Protein AF-A0A829H8A8-F1 (afdb_monomer_lite)

Foldseek 3Di:
DPVVLVVVLVVLVVVLVVLLCQCVVVVDPVSNVSNVVSVVVCLQCVQVSDDPPPFWAKDWPDQPDADPFWDWTKIKTFGDDWHAWKWKAALVSPDIDIDHTPRGIDIDTDTDGADKDQFHNIWIWGGHNVRPDIDIDTGGHPDIGGD

pLDDT: mean 73.33, std 9.14, range [52.28, 91.38]

Secondary structure (DSSP, 8-state):
--HHHHHHHHHHHHHHHHHHHHHHHH-SHHHHHHHHHHHHHHHHHHHHHS--TTTEEEEES-SS---SS-EEEEEEEEE-S----EEEEETTS--EEEE-TT--EEEEEEEEPSSEEEEEEEEEEEE-TTSS-EEEEEEEEEEEEE-

Organism: NCBI:txid1256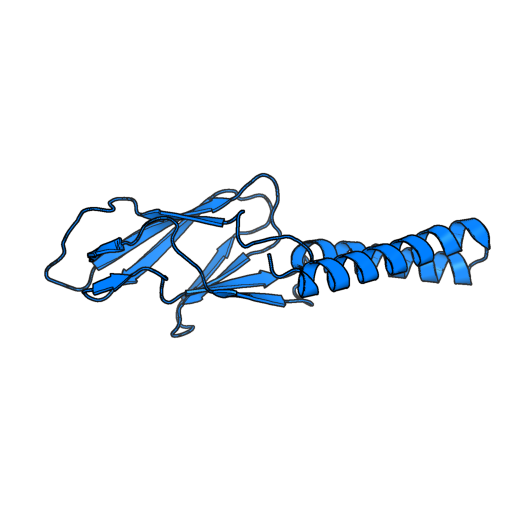208

Sequence (147 aa):
MNWRNFFINAGILLVLSLLIVFGVAFNSSTSWFASDFAILILLLAIPLLWPLKNTLRFTADNPDMIADRPVTRLFTLTHGRWLPNLFLLDSAKTHTWHLPIGQRTAKISLTLQRGIYEQLPMTVTVTDLFGWFRKTLPLRLATPITV

Structure (mmCIF, N/CA/C/O backbone):
data_AF-A0A829H8A8-F1
#
_entry.id   AF-A0A829H8A8-F1
#
loop_
_atom_site.group_PDB
_atom_site.id
_atom_site.type_symbol
_atom_site.label_atom_id
_atom_site.label_alt_id
_atom_site.label_comp_id
_atom_site.label_asym_id
_atom_site.label_entity_id
_atom_site.label_seq_id
_atom_site.pdbx_PDB_ins_code
_atom_site.Cartn_x
_atom_site.Cartn_y
_atom_site.Cartn_z
_atom_site.occupancy
_atom_site.B_iso_or_equiv
_atom_site.auth_seq_id
_atom_site.auth_comp_id
_atom_site.auth_asym_id
_atom_site.auth_atom_id
_atom_site.pdbx_PDB_model_num
ATOM 1 N N . MET A 1 1 ? -11.694 8.847 -8.021 1.00 52.28 1 MET A N 1
ATOM 2 C CA . MET A 1 1 ? -10.230 9.074 -8.034 1.00 52.28 1 MET A CA 1
ATOM 3 C C . MET A 1 1 ? -10.022 10.513 -8.497 1.00 52.28 1 MET A C 1
ATOM 5 O O . MET A 1 1 ? -10.700 10.879 -9.444 1.00 52.28 1 MET A O 1
ATOM 9 N N . ASN A 1 2 ? -9.208 11.350 -7.840 1.00 60.16 2 ASN A N 1
ATOM 10 C CA . ASN A 1 2 ? -8.993 12.726 -8.324 1.00 60.16 2 ASN A CA 1
ATOM 11 C C . ASN A 1 2 ? -8.312 12.670 -9.698 1.00 60.16 2 ASN A C 1
ATOM 13 O O . ASN A 1 2 ? -7.220 12.116 -9.796 1.00 60.16 2 ASN A O 1
ATOM 17 N N . TRP A 1 3 ? -8.944 13.238 -10.728 1.00 58.66 3 TRP A N 1
ATOM 18 C CA . TRP A 1 3 ? -8.456 13.253 -12.116 1.00 58.66 3 TRP A CA 1
ATOM 19 C C . TRP A 1 3 ? -6.997 13.710 -12.234 1.00 58.66 3 TRP A C 1
ATOM 21 O O . TRP A 1 3 ? -6.220 13.117 -12.972 1.00 58.66 3 TRP A O 1
ATOM 31 N N . ARG A 1 4 ? -6.576 14.671 -11.405 1.00 66.88 4 ARG A N 1
ATOM 32 C CA . ARG A 1 4 ? -5.179 15.119 -11.306 1.00 66.88 4 ARG A CA 1
ATOM 33 C C . ARG A 1 4 ? -4.193 13.980 -11.021 1.00 66.88 4 ARG A C 1
ATOM 35 O O . ARG A 1 4 ? -3.163 13.880 -11.674 1.00 66.88 4 ARG A O 1
ATOM 42 N N . ASN A 1 5 ? -4.519 13.099 -10.078 1.00 66.62 5 ASN A N 1
ATOM 43 C CA . ASN A 1 5 ? -3.648 11.977 -9.726 1.00 66.62 5 ASN A CA 1
ATOM 44 C C . ASN A 1 5 ? -3.653 10.906 -10.824 1.00 66.62 5 ASN A C 1
ATOM 46 O O . ASN A 1 5 ? -2.659 10.216 -11.001 1.00 66.62 5 ASN A O 1
ATOM 50 N N . PHE A 1 6 ? -4.753 10.779 -11.572 1.00 67.69 6 PHE A N 1
ATOM 51 C CA . PHE A 1 6 ? -4.819 9.885 -12.726 1.00 67.69 6 PHE A CA 1
ATOM 52 C C . PHE A 1 6 ? -3.882 10.351 -13.848 1.00 67.69 6 PHE A C 1
ATOM 54 O O . PHE A 1 6 ? -3.078 9.554 -14.319 1.00 67.69 6 PHE A O 1
ATOM 61 N N . PHE A 1 7 ? -3.911 11.638 -14.211 1.00 75.00 7 PHE A N 1
ATOM 62 C CA . PHE A 1 7 ? -3.024 12.186 -15.245 1.00 75.00 7 PHE A CA 1
ATOM 63 C C . PHE A 1 7 ? -1.544 12.115 -14.861 1.00 75.00 7 PHE A C 1
ATOM 65 O O . PHE A 1 7 ? -0.725 11.733 -15.691 1.00 75.00 7 PHE A O 1
ATOM 72 N N . ILE A 1 8 ? -1.199 12.416 -13.605 1.00 76.81 8 ILE A N 1
ATOM 73 C CA . ILE A 1 8 ? 0.186 12.302 -13.119 1.00 76.81 8 ILE A CA 1
ATOM 74 C C . ILE A 1 8 ? 0.666 10.848 -13.208 1.00 76.81 8 ILE A C 1
ATOM 76 O O . ILE A 1 8 ? 1.729 10.580 -13.759 1.00 76.81 8 ILE A O 1
ATOM 80 N N . ASN A 1 9 ? -0.142 9.900 -12.728 1.00 77.94 9 ASN A N 1
ATOM 81 C CA . ASN A 1 9 ? 0.197 8.480 -12.781 1.00 77.94 9 ASN A CA 1
ATOM 82 C C . ASN A 1 9 ? 0.329 7.977 -14.227 1.00 77.94 9 ASN A C 1
ATOM 84 O O . ASN A 1 9 ? 1.258 7.234 -14.531 1.00 77.94 9 ASN A O 1
ATOM 88 N N . ALA A 1 10 ? -0.568 8.402 -15.122 1.00 79.06 10 ALA A N 1
ATOM 89 C CA . ALA A 1 10 ? -0.517 8.055 -16.540 1.00 79.06 10 ALA A CA 1
ATOM 90 C C . ALA A 1 10 ? 0.733 8.628 -17.228 1.00 79.06 10 ALA A C 1
ATOM 92 O O . ALA A 1 10 ? 1.384 7.920 -17.992 1.00 79.06 10 ALA A O 1
ATOM 93 N N . GLY A 1 11 ? 1.107 9.872 -16.914 1.00 84.06 11 GLY A N 1
ATOM 94 C CA . GLY A 1 11 ? 2.332 10.493 -17.417 1.00 84.06 11 GLY A CA 1
ATOM 95 C C . GLY A 1 11 ? 3.591 9.750 -16.966 1.00 84.06 11 GLY A C 1
ATOM 96 O O . GLY A 1 11 ? 4.453 9.456 -17.789 1.00 84.06 11 GLY A O 1
ATOM 97 N N . ILE A 1 12 ? 3.666 9.371 -15.685 1.00 83.44 12 ILE A N 1
ATOM 98 C CA . ILE A 1 12 ? 4.780 8.573 -15.144 1.00 83.44 12 ILE A CA 1
ATOM 99 C C . ILE A 1 12 ? 4.883 7.224 -15.867 1.00 83.44 12 ILE A C 1
ATOM 101 O O . ILE A 1 12 ? 5.972 6.835 -16.286 1.00 83.44 12 ILE A O 1
ATOM 105 N N . LEU A 1 13 ? 3.757 6.529 -16.055 1.00 85.56 13 LEU A N 1
ATOM 106 C CA . LEU A 1 13 ? 3.728 5.253 -16.775 1.00 85.56 13 LEU A CA 1
ATOM 107 C C . LEU A 1 13 ? 4.190 5.396 -18.227 1.00 85.56 13 LEU A C 1
ATOM 109 O O . LEU A 1 13 ? 4.929 4.541 -18.713 1.00 85.56 13 LEU A O 1
ATOM 113 N N . LEU A 1 14 ? 3.792 6.473 -18.907 1.00 88.50 14 LEU A N 1
ATOM 114 C CA . LEU A 1 14 ? 4.186 6.735 -20.289 1.00 88.50 14 LEU A CA 1
ATOM 115 C C . LEU A 1 14 ? 5.695 6.981 -20.394 1.00 88.50 14 LEU A C 1
ATOM 117 O O . LEU A 1 14 ? 6.355 6.343 -21.210 1.00 88.50 14 LEU A O 1
ATOM 121 N N . VAL A 1 15 ? 6.254 7.840 -19.536 1.00 87.62 15 VAL A N 1
ATOM 122 C CA . VAL A 1 15 ? 7.698 8.131 -19.523 1.00 87.62 15 VAL A CA 1
ATOM 123 C C . VAL A 1 15 ? 8.515 6.875 -19.220 1.00 87.62 15 VAL A C 1
ATOM 125 O O . VAL A 1 15 ? 9.480 6.594 -19.928 1.00 87.62 15 VAL A O 1
ATOM 128 N N . LEU A 1 16 ? 8.112 6.085 -18.220 1.00 87.25 16 LEU A N 1
ATOM 129 C CA . LEU A 1 16 ? 8.788 4.823 -17.904 1.00 87.25 16 LEU A CA 1
ATOM 130 C C . LEU A 1 16 ? 8.704 3.835 -19.068 1.00 87.25 16 LEU A C 1
ATOM 132 O O . LEU A 1 16 ? 9.707 3.223 -19.414 1.00 87.25 16 LEU A O 1
ATOM 136 N N . SER A 1 17 ? 7.547 3.722 -19.723 1.00 86.69 17 SER A N 1
ATOM 137 C CA . SER A 1 17 ? 7.390 2.840 -20.886 1.00 86.69 17 SER A CA 1
ATOM 138 C C . SER A 1 17 ? 8.305 3.252 -22.043 1.00 86.69 17 SER A C 1
ATOM 140 O O . SER A 1 17 ? 8.932 2.394 -22.659 1.00 86.69 17 SER A O 1
ATOM 142 N N . LEU A 1 18 ? 8.442 4.556 -22.308 1.00 89.38 18 LEU A N 1
ATOM 143 C CA . LEU A 1 18 ? 9.377 5.063 -23.317 1.00 89.38 18 LEU A CA 1
ATOM 144 C C . LEU A 1 18 ? 10.832 4.737 -22.964 1.00 89.38 18 LEU A C 1
ATOM 146 O O . LEU A 1 18 ? 11.584 4.312 -23.838 1.00 89.38 18 LEU A O 1
ATOM 150 N N . LEU A 1 19 ? 11.218 4.887 -21.693 1.00 88.75 19 LEU A N 1
ATOM 151 C CA . LEU A 1 19 ? 12.563 4.541 -21.224 1.00 88.75 19 LEU A CA 1
ATOM 152 C C . LEU A 1 19 ? 12.859 3.043 -21.337 1.00 88.75 19 LEU A C 1
ATOM 154 O O . LEU A 1 19 ? 13.991 2.685 -21.630 1.00 88.75 19 LEU A O 1
ATOM 158 N N . ILE A 1 20 ? 11.862 2.173 -21.164 1.00 88.62 20 ILE A N 1
ATOM 159 C CA . ILE A 1 20 ? 12.024 0.723 -21.354 1.00 88.62 20 ILE A CA 1
ATOM 160 C C . ILE A 1 20 ? 12.268 0.391 -22.833 1.00 88.62 20 ILE A C 1
ATOM 162 O O . ILE A 1 20 ? 13.134 -0.416 -23.163 1.00 88.62 20 ILE A O 1
ATOM 166 N N . VAL A 1 21 ? 11.523 1.024 -23.743 1.00 90.44 21 VAL A N 1
ATOM 167 C CA . VAL A 1 21 ? 11.678 0.798 -25.192 1.00 90.44 21 VAL A CA 1
ATOM 168 C C . VAL A 1 21 ? 12.965 1.440 -25.730 1.00 90.44 21 VAL A C 1
ATOM 170 O O . VAL A 1 21 ? 13.509 0.982 -26.735 1.00 90.44 21 VAL A O 1
ATOM 173 N N . PHE A 1 22 ? 13.503 2.452 -25.043 1.00 88.00 22 PHE A N 1
ATOM 174 C CA . PHE A 1 22 ? 14.759 3.115 -25.398 1.00 88.00 22 PHE A CA 1
ATOM 175 C C . PHE A 1 22 ? 15.941 2.136 -25.493 1.00 88.00 22 PHE A C 1
ATOM 177 O O . PHE A 1 22 ? 16.754 2.240 -26.412 1.00 88.00 22 PHE A O 1
ATOM 184 N N . GLY A 1 23 ? 16.021 1.143 -24.603 1.00 84.44 23 GLY A N 1
ATOM 185 C CA . GLY A 1 23 ? 17.054 0.101 -24.643 1.00 84.44 23 GLY A CA 1
ATOM 186 C C . GLY A 1 23 ? 17.020 -0.704 -25.925 1.00 84.44 23 GLY A C 1
ATOM 187 O O . GLY A 1 23 ? 18.052 -0.852 -26.577 1.00 84.44 23 GLY A O 1
ATOM 188 N N . VAL A 1 24 ? 15.820 -1.126 -26.324 1.00 86.94 24 VAL A N 1
ATOM 189 C CA . VAL A 1 24 ? 15.583 -1.874 -27.564 1.00 86.94 24 VAL A CA 1
ATOM 190 C C . VAL A 1 24 ? 15.898 -1.017 -28.792 1.00 86.94 24 VAL A C 1
ATOM 192 O O . VAL A 1 24 ? 16.516 -1.502 -29.734 1.00 86.94 24 VAL A O 1
ATOM 195 N N . ALA A 1 25 ? 15.506 0.260 -28.779 1.00 88.06 25 ALA A N 1
ATOM 196 C CA . ALA A 1 25 ? 15.666 1.159 -29.920 1.00 88.06 25 ALA A CA 1
ATOM 197 C C . ALA A 1 25 ? 17.133 1.512 -30.224 1.00 88.06 25 ALA A C 1
ATOM 199 O O . ALA A 1 25 ? 17.510 1.585 -31.391 1.00 88.06 25 ALA A O 1
ATOM 200 N N . PHE A 1 26 ? 17.956 1.732 -29.194 1.00 89.81 26 PHE A N 1
ATOM 201 C CA . PHE A 1 26 ? 19.350 2.169 -29.362 1.00 89.81 26 PHE A CA 1
ATOM 202 C C . PHE A 1 26 ? 20.379 1.042 -29.193 1.00 89.81 26 PHE A C 1
ATOM 204 O O . PHE A 1 26 ? 21.524 1.209 -29.604 1.00 89.81 26 PHE A O 1
ATOM 211 N N . ASN A 1 27 ? 19.981 -0.091 -28.603 1.00 88.38 27 ASN A N 1
ATOM 212 C CA . ASN A 1 27 ? 20.758 -1.326 -28.467 1.00 88.38 27 ASN A CA 1
ATOM 213 C C . ASN A 1 27 ? 22.237 -1.128 -28.066 1.00 88.38 27 ASN A C 1
ATOM 215 O O . ASN A 1 27 ? 23.152 -1.729 -28.626 1.00 88.38 27 ASN A O 1
ATOM 219 N N . SER A 1 28 ? 22.471 -0.260 -27.086 1.00 91.38 28 SER A N 1
ATOM 220 C CA . SER A 1 28 ? 23.780 0.027 -26.501 1.00 91.38 28 SER A CA 1
ATOM 221 C C . SER A 1 28 ? 23.779 -0.341 -25.019 1.00 91.38 28 SER A C 1
ATOM 223 O O . SER A 1 28 ? 22.725 -0.353 -24.381 1.00 91.38 28 SER A O 1
ATOM 225 N N . SER A 1 29 ? 24.951 -0.583 -24.429 1.00 88.75 29 SER A N 1
ATOM 226 C CA . SER A 1 29 ? 25.048 -0.897 -22.994 1.00 88.75 29 SER A CA 1
ATOM 227 C C . SER A 1 29 ? 24.415 0.191 -22.116 1.00 88.75 29 SER A C 1
ATOM 229 O O . SER A 1 29 ? 23.740 -0.112 -21.136 1.00 88.75 29 SER A O 1
ATOM 231 N N . THR A 1 30 ? 24.563 1.462 -22.499 1.00 89.56 30 THR A N 1
ATOM 232 C CA . THR A 1 30 ? 23.986 2.603 -21.775 1.00 89.56 30 THR A CA 1
ATOM 233 C C . THR A 1 30 ? 22.461 2.665 -21.904 1.00 89.56 30 THR A C 1
ATOM 235 O O . THR A 1 30 ? 21.774 2.974 -20.931 1.00 89.56 30 THR A O 1
ATOM 238 N N . SER A 1 31 ? 21.906 2.353 -23.081 1.00 89.00 31 SER A N 1
ATOM 239 C CA . SER A 1 31 ? 20.451 2.35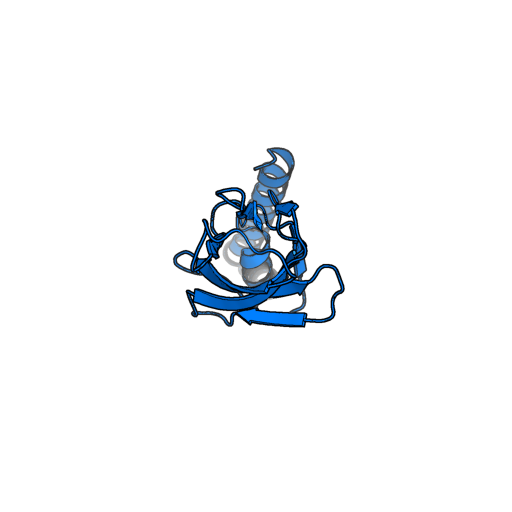3 -23.289 1.00 89.00 31 SER A CA 1
ATOM 240 C C . SER A 1 31 ? 19.768 1.170 -22.599 1.00 89.00 31 SER A C 1
ATOM 242 O O . SER A 1 31 ? 18.676 1.337 -22.053 1.00 89.00 31 SER A O 1
ATOM 244 N N . TRP A 1 32 ? 20.416 0.001 -22.564 1.00 90.38 32 TRP A N 1
ATOM 245 C CA . TRP A 1 32 ? 19.958 -1.148 -21.777 1.00 90.38 32 TRP A CA 1
ATOM 246 C C . TRP A 1 32 ? 19.992 -0.856 -20.276 1.00 90.38 32 TRP A C 1
ATOM 248 O O . TRP A 1 32 ? 18.982 -1.053 -19.609 1.00 90.38 32 TRP A O 1
ATOM 258 N N . PHE A 1 33 ? 21.071 -0.249 -19.768 1.00 90.06 33 PHE A N 1
ATOM 259 C CA . PHE A 1 33 ? 21.150 0.175 -18.366 1.00 90.06 33 PHE A CA 1
ATOM 260 C C . PHE A 1 33 ? 20.006 1.123 -17.968 1.00 90.06 33 PHE A C 1
ATOM 262 O O . PHE A 1 33 ? 19.360 0.930 -16.937 1.00 90.06 33 PHE A O 1
ATOM 269 N N . ALA A 1 34 ? 19.710 2.130 -18.798 1.00 87.44 34 ALA A N 1
ATOM 270 C CA . ALA A 1 34 ? 18.592 3.042 -18.554 1.00 87.44 34 ALA A CA 1
ATOM 271 C C . ALA A 1 34 ? 17.230 2.321 -18.552 1.00 87.44 34 ALA A C 1
ATOM 273 O O . ALA A 1 34 ? 16.350 2.664 -17.761 1.00 87.44 34 ALA A O 1
ATOM 274 N N . SER A 1 35 ? 17.071 1.305 -19.404 1.00 89.12 35 SER A N 1
ATOM 275 C CA . SER A 1 35 ? 15.845 0.503 -19.493 1.00 89.12 35 SER A CA 1
ATOM 276 C C . SER A 1 35 ? 15.664 -0.383 -18.271 1.00 89.12 35 SER A C 1
ATOM 278 O O . SER A 1 35 ? 14.591 -0.375 -17.674 1.00 89.12 35 SER A O 1
ATOM 280 N N . ASP A 1 36 ? 16.717 -1.074 -17.839 1.00 88.75 36 ASP A N 1
ATOM 281 C CA . ASP A 1 36 ? 16.700 -1.904 -16.632 1.00 88.75 36 ASP A CA 1
ATOM 282 C C . ASP A 1 36 ? 16.362 -1.065 -15.396 1.00 88.75 36 ASP A C 1
ATOM 284 O O . ASP A 1 36 ? 15.534 -1.453 -14.566 1.00 88.75 36 ASP A O 1
ATOM 288 N N . PHE A 1 37 ? 16.930 0.140 -15.307 1.00 87.62 37 PHE A N 1
ATOM 289 C CA . PHE A 1 37 ? 16.618 1.075 -14.231 1.00 87.62 37 PHE A CA 1
ATOM 290 C C . PHE A 1 37 ? 15.156 1.544 -14.280 1.00 87.62 37 PHE A C 1
ATOM 292 O O . PHE A 1 37 ? 14.490 1.617 -13.246 1.00 87.62 37 PHE A O 1
ATOM 299 N N . ALA A 1 38 ? 14.617 1.805 -15.473 1.00 88.25 38 ALA A N 1
ATOM 300 C CA . ALA A 1 38 ? 13.209 2.153 -15.647 1.00 88.25 38 ALA A CA 1
ATOM 301 C C . ALA A 1 38 ? 12.266 0.996 -15.273 1.00 88.25 38 ALA A C 1
ATOM 303 O O . ALA A 1 38 ? 11.244 1.238 -14.628 1.00 88.25 38 ALA A O 1
ATOM 304 N N . ILE A 1 39 ? 12.618 -0.255 -15.600 1.00 86.75 39 ILE A N 1
ATOM 305 C CA . ILE A 1 39 ? 11.877 -1.452 -15.164 1.00 86.75 39 ILE A CA 1
ATOM 306 C C . ILE A 1 39 ? 11.879 -1.540 -13.637 1.00 86.75 39 ILE A C 1
ATOM 308 O O . ILE A 1 39 ? 10.826 -1.745 -13.030 1.00 86.75 39 ILE A O 1
ATOM 312 N N . LEU A 1 40 ? 13.036 -1.340 -13.003 1.00 85.19 40 LEU A N 1
ATOM 313 C CA . LEU A 1 40 ? 13.160 -1.379 -11.548 1.00 85.19 40 LEU A CA 1
ATOM 314 C C . LEU A 1 40 ? 12.289 -0.305 -10.876 1.00 85.19 40 LEU A C 1
ATOM 316 O O . LEU A 1 40 ? 11.531 -0.612 -9.955 1.00 85.19 40 LEU A O 1
ATOM 320 N N . ILE A 1 41 ? 12.316 0.932 -11.382 1.00 83.94 41 ILE A N 1
ATOM 321 C CA . ILE A 1 41 ? 11.442 2.013 -10.897 1.00 83.94 41 ILE A CA 1
ATOM 322 C C . ILE A 1 41 ? 9.967 1.665 -11.110 1.00 83.94 41 ILE A C 1
ATOM 324 O O . ILE A 1 41 ? 9.148 1.905 -10.222 1.00 83.94 41 ILE A O 1
ATOM 328 N N . LEU A 1 42 ? 9.606 1.094 -12.262 1.00 84.12 42 LEU A N 1
ATOM 329 C CA . LEU A 1 42 ? 8.227 0.706 -12.545 1.00 84.12 42 LEU A CA 1
ATOM 330 C C . LEU A 1 42 ? 7.734 -0.330 -11.529 1.00 84.12 42 LEU A C 1
ATOM 332 O O . LEU A 1 42 ? 6.664 -0.148 -10.949 1.00 84.12 42 LEU A O 1
ATOM 336 N N . LEU A 1 43 ? 8.534 -1.362 -11.250 1.00 78.12 43 LEU A N 1
ATOM 337 C CA . LEU A 1 43 ? 8.216 -2.386 -10.251 1.00 78.12 43 LEU A CA 1
ATOM 338 C C . LEU A 1 43 ? 8.009 -1.788 -8.850 1.00 78.12 43 LEU A C 1
ATOM 340 O O . LEU A 1 43 ? 7.069 -2.173 -8.151 1.00 78.12 43 LEU A O 1
ATOM 344 N N . LEU A 1 44 ? 8.827 -0.804 -8.471 1.00 76.25 44 LEU A N 1
ATOM 345 C CA . LEU A 1 44 ? 8.696 -0.067 -7.207 1.00 76.25 44 LEU A CA 1
ATOM 346 C C . LEU A 1 44 ? 7.446 0.825 -7.169 1.00 76.25 44 LEU A C 1
ATOM 348 O O . LEU A 1 44 ? 6.810 0.966 -6.124 1.00 76.25 44 LEU A O 1
ATOM 352 N N . ALA A 1 45 ? 7.074 1.424 -8.302 1.00 76.00 45 ALA A N 1
ATOM 353 C CA . ALA A 1 45 ? 5.991 2.398 -8.391 1.00 76.00 45 ALA A CA 1
ATOM 354 C C . ALA A 1 45 ? 4.592 1.770 -8.519 1.00 76.00 45 ALA A C 1
ATOM 356 O O . ALA A 1 45 ? 3.617 2.403 -8.109 1.00 76.00 45 ALA A O 1
ATOM 357 N N . ILE A 1 46 ? 4.457 0.540 -9.041 1.00 73.62 46 ILE A N 1
ATOM 358 C CA . ILE A 1 46 ? 3.165 -0.172 -9.194 1.00 73.62 46 ILE A CA 1
ATOM 359 C C . ILE A 1 46 ? 2.299 -0.115 -7.910 1.00 73.62 46 ILE A C 1
ATOM 361 O O . ILE A 1 46 ? 1.145 0.324 -7.998 1.00 73.62 46 ILE A O 1
ATOM 365 N N . PRO A 1 47 ? 2.827 -0.464 -6.716 1.00 67.06 47 PRO A N 1
ATOM 366 C CA . PRO A 1 47 ? 2.173 -0.277 -5.413 1.00 67.06 47 PRO A CA 1
ATOM 367 C C . PRO A 1 47 ? 1.532 1.099 -5.189 1.00 67.06 47 PRO A C 1
ATOM 369 O O . PRO A 1 47 ? 0.424 1.212 -4.659 1.00 67.06 47 PRO A O 1
ATOM 372 N N . LEU A 1 48 ? 2.230 2.163 -5.593 1.00 70.38 48 LEU A N 1
ATOM 373 C CA . LEU A 1 48 ? 1.840 3.550 -5.339 1.00 70.38 48 LEU A CA 1
ATOM 374 C C . LEU A 1 48 ? 0.863 4.085 -6.381 1.00 70.38 48 LEU A C 1
ATOM 376 O O . LEU A 1 48 ? -0.020 4.889 -6.052 1.00 70.38 48 LEU A O 1
ATOM 380 N 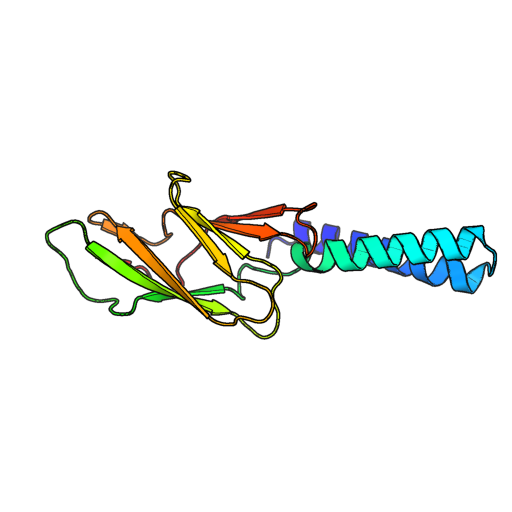N . LEU A 1 49 ? 0.997 3.626 -7.623 1.00 70.31 49 LEU A N 1
ATOM 381 C CA . LEU A 1 49 ? 0.112 3.983 -8.727 1.00 70.31 49 LEU A CA 1
ATOM 382 C C . LEU A 1 49 ? -1.271 3.334 -8.569 1.00 70.31 49 LEU A C 1
ATOM 384 O O . LEU A 1 49 ? -2.263 3.879 -9.066 1.00 70.31 49 LEU A O 1
ATOM 388 N N . TRP A 1 50 ? -1.364 2.232 -7.816 1.00 69.00 50 TRP A N 1
ATOM 389 C CA . TRP A 1 50 ? -2.608 1.492 -7.642 1.00 69.00 50 TRP A CA 1
ATOM 390 C C . TRP A 1 50 ? -3.705 2.313 -6.919 1.00 69.00 50 TRP A C 1
ATOM 392 O O . TRP A 1 50 ? -3.460 2.950 -5.877 1.00 69.00 50 TRP A O 1
ATOM 402 N N . PRO A 1 51 ? -4.953 2.310 -7.436 1.00 63.91 51 PRO A N 1
ATOM 403 C CA . PRO A 1 51 ? -6.110 2.832 -6.722 1.00 63.91 51 PRO A CA 1
ATOM 404 C C . PRO A 1 51 ? -6.412 1.981 -5.488 1.00 63.91 51 PRO A C 1
ATOM 406 O O . PRO A 1 51 ? -6.969 0.891 -5.583 1.00 63.91 51 PRO A O 1
ATOM 409 N N . LEU A 1 52 ? -6.110 2.522 -4.312 1.00 65.62 52 LEU A N 1
ATOM 410 C CA . LEU A 1 52 ? -6.425 1.887 -3.026 1.00 65.62 52 LEU A CA 1
ATOM 411 C C . LEU A 1 52 ? -7.849 2.188 -2.540 1.00 65.62 52 LEU A C 1
ATOM 413 O O . LEU A 1 52 ? -8.405 1.461 -1.726 1.00 65.62 52 LEU A O 1
ATOM 417 N N . LYS A 1 53 ? -8.460 3.260 -3.063 1.00 58.25 53 LYS A N 1
ATOM 418 C CA . LYS A 1 53 ? -9.741 3.793 -2.572 1.00 58.25 53 LYS A CA 1
ATOM 419 C C . LYS A 1 53 ? -10.916 2.811 -2.714 1.00 58.25 53 LYS A C 1
ATOM 421 O O . LYS A 1 53 ? -11.863 2.917 -1.950 1.00 58.25 53 LYS A O 1
ATOM 426 N N . ASN A 1 54 ? -10.848 1.871 -3.659 1.00 58.75 54 ASN A N 1
ATOM 427 C CA . ASN A 1 54 ? -11.941 0.932 -3.950 1.00 58.75 54 ASN A CA 1
ATOM 428 C C . ASN A 1 54 ? -11.566 -0.542 -3.708 1.00 58.75 54 ASN A C 1
ATOM 430 O O . ASN A 1 54 ? -12.374 -1.428 -3.975 1.00 58.75 54 ASN A O 1
ATOM 434 N N . THR A 1 55 ? -10.343 -0.821 -3.259 1.00 62.50 55 THR A N 1
ATOM 435 C CA . THR A 1 55 ? -9.799 -2.187 -3.140 1.00 62.50 55 THR A CA 1
ATOM 436 C C . THR A 1 55 ? -9.726 -2.684 -1.705 1.00 62.50 55 THR A C 1
ATOM 438 O O . THR A 1 55 ? -9.690 -3.893 -1.497 1.00 62.50 55 THR A O 1
ATOM 441 N N . LEU A 1 56 ? -9.737 -1.776 -0.729 1.00 68.19 56 LEU A N 1
ATOM 442 C CA . LEU A 1 56 ? -9.737 -2.110 0.688 1.00 68.19 56 LEU A CA 1
ATOM 443 C C . LEU A 1 56 ? -11.162 -2.022 1.226 1.00 68.19 56 LEU A C 1
ATOM 445 O O . LEU A 1 56 ? -11.798 -0.971 1.140 1.00 68.19 56 LEU A O 1
ATOM 449 N N . ARG A 1 57 ? -11.662 -3.128 1.776 1.00 70.38 57 ARG A N 1
ATOM 450 C CA . ARG A 1 57 ? -12.952 -3.176 2.469 1.00 70.38 57 ARG A CA 1
ATOM 451 C C . ARG A 1 57 ? -12.721 -3.523 3.928 1.00 70.38 57 ARG A C 1
ATOM 453 O O . ARG A 1 57 ? -12.055 -4.509 4.224 1.00 70.38 57 ARG A O 1
ATOM 460 N N . PHE A 1 58 ? -13.290 -2.724 4.819 1.00 71.25 58 PHE A N 1
ATOM 461 C CA . PHE A 1 58 ? -13.335 -3.006 6.248 1.00 71.25 58 PHE A CA 1
ATOM 462 C C . PHE A 1 58 ? -14.724 -3.498 6.608 1.00 71.25 58 PHE A C 1
ATOM 464 O O . PHE A 1 58 ? -15.702 -2.804 6.343 1.00 71.25 58 PHE A O 1
ATOM 471 N N . THR A 1 59 ? -14.789 -4.683 7.205 1.00 69.31 59 THR A N 1
ATOM 472 C CA . THR A 1 59 ? -16.040 -5.257 7.710 1.00 69.31 59 THR A CA 1
ATOM 473 C C . THR A 1 59 ? -15.869 -5.518 9.199 1.00 69.31 59 THR A C 1
ATOM 475 O O . THR A 1 59 ? -14.860 -6.098 9.604 1.00 69.31 59 THR A O 1
ATOM 478 N N . ALA A 1 60 ? -16.812 -5.041 10.008 1.00 70.69 60 ALA A N 1
ATOM 479 C CA . ALA A 1 60 ? -16.876 -5.369 11.427 1.00 70.69 60 ALA A CA 1
ATOM 480 C C . ALA A 1 60 ? -17.557 -6.731 11.604 1.00 70.69 60 ALA A C 1
ATOM 482 O O . ALA A 1 60 ? -18.535 -7.008 10.913 1.00 70.69 60 ALA A O 1
ATOM 483 N N . ASP A 1 61 ? -17.084 -7.544 12.550 1.00 68.69 61 ASP A N 1
ATOM 484 C CA . ASP A 1 61 ? -17.693 -8.856 12.826 1.00 68.69 61 ASP A CA 1
ATOM 485 C C . ASP A 1 61 ? -19.130 -8.733 13.384 1.00 68.69 61 ASP A C 1
ATOM 487 O O . ASP A 1 61 ? -19.936 -9.646 13.230 1.00 68.69 61 ASP A O 1
ATOM 491 N N . ASN A 1 62 ? -19.475 -7.592 13.995 1.00 66.81 62 ASN A N 1
ATOM 492 C CA . ASN A 1 62 ? -20.837 -7.258 14.414 1.00 66.81 62 ASN A CA 1
ATOM 493 C C . ASN A 1 62 ? -21.091 -5.746 14.217 1.00 66.81 62 ASN A C 1
ATOM 495 O O . ASN A 1 62 ? -20.527 -4.952 14.979 1.00 66.81 62 ASN A O 1
ATOM 499 N N . PRO A 1 63 ? -21.856 -5.324 13.194 1.00 62.81 63 PRO A N 1
ATOM 500 C CA . PRO A 1 63 ? -22.076 -3.909 12.883 1.00 62.81 63 PRO A CA 1
ATOM 501 C C . PRO A 1 63 ? -23.090 -3.215 13.808 1.00 62.81 63 PRO A C 1
ATOM 503 O O . PRO A 1 63 ? -22.971 -2.009 14.005 1.00 62.81 63 PRO A O 1
ATOM 506 N N . ASP A 1 64 ? -24.014 -3.961 14.424 1.00 58.34 64 ASP A N 1
ATOM 507 C CA . ASP A 1 64 ? -25.204 -3.401 15.095 1.00 58.34 64 ASP A CA 1
ATOM 508 C C . ASP A 1 64 ? -25.118 -3.398 16.629 1.00 58.34 64 ASP A C 1
ATOM 510 O O . ASP A 1 64 ? -26.058 -3.021 17.328 1.00 58.34 64 ASP A O 1
ATOM 514 N N . MET A 1 65 ? -23.994 -3.843 17.191 1.00 55.91 65 MET A N 1
ATOM 515 C CA . MET A 1 65 ? -23.841 -3.901 18.643 1.00 55.91 65 MET A CA 1
ATOM 516 C C . MET A 1 65 ? -23.663 -2.487 19.213 1.00 55.91 65 MET A C 1
ATOM 518 O O . MET A 1 65 ? -22.602 -1.901 19.040 1.00 55.91 65 MET A O 1
ATOM 522 N N . ILE A 1 66 ? -24.667 -1.948 19.899 1.00 59.97 66 ILE A N 1
ATOM 523 C CA . ILE A 1 66 ? -24.549 -0.702 20.673 1.00 59.97 66 ILE A CA 1
ATOM 524 C C . ILE A 1 66 ? -23.870 -1.051 21.999 1.00 59.97 66 ILE A C 1
ATOM 526 O O . ILE A 1 66 ? -24.323 -1.958 22.700 1.00 59.97 66 ILE A O 1
ATOM 530 N N . ALA A 1 67 ? -22.769 -0.379 22.332 1.00 56.59 67 ALA A N 1
ATOM 531 C CA . ALA A 1 67 ? -22.007 -0.661 23.538 1.00 56.59 67 ALA A CA 1
ATOM 532 C C . ALA A 1 67 ? -21.972 0.544 24.486 1.00 56.59 67 ALA A C 1
ATOM 534 O O . ALA A 1 67 ? -21.516 1.631 24.145 1.00 56.59 67 ALA A O 1
ATOM 535 N N . ASP A 1 68 ? -22.361 0.322 25.743 1.00 57.31 68 ASP A N 1
ATOM 536 C CA . ASP A 1 68 ? -22.345 1.356 26.790 1.00 57.31 68 ASP A CA 1
ATOM 537 C C . ASP A 1 68 ? -20.928 1.728 27.284 1.00 57.31 68 ASP A C 1
ATOM 539 O O . ASP A 1 68 ? -20.767 2.585 28.156 1.00 57.31 68 ASP A O 1
ATOM 543 N N . ARG A 1 69 ? -19.878 1.071 26.772 1.00 61.47 69 ARG A N 1
ATOM 544 C CA . ARG A 1 69 ? -18.467 1.231 27.176 1.00 61.47 69 ARG A CA 1
ATOM 545 C C . ARG A 1 69 ? -17.539 1.112 25.959 1.00 61.47 69 ARG A C 1
ATOM 547 O O . ARG A 1 69 ? -17.976 0.586 24.942 1.00 61.47 69 ARG A O 1
ATOM 554 N N . PRO A 1 70 ? -16.264 1.550 26.039 1.00 64.19 70 PRO A N 1
ATOM 555 C CA . PRO A 1 70 ? -15.288 1.303 24.978 1.00 64.19 70 PRO A CA 1
ATOM 556 C C . PRO A 1 70 ? -15.168 -0.195 24.687 1.00 64.19 70 PRO A C 1
ATOM 558 O O . PRO A 1 70 ? -15.012 -0.991 25.616 1.00 64.19 70 PRO A O 1
ATOM 561 N N . VAL A 1 71 ? -15.225 -0.577 23.410 1.00 68.38 71 VAL A N 1
ATOM 562 C CA . VAL A 1 71 ? -15.170 -1.988 22.996 1.00 68.38 71 VAL A CA 1
ATOM 563 C C . VAL A 1 71 ? -14.040 -2.211 22.011 1.00 68.38 71 VAL A C 1
ATOM 565 O O . VAL A 1 71 ? -13.902 -1.497 21.016 1.00 68.38 71 VAL A O 1
ATOM 568 N N . THR A 1 72 ? -13.263 -3.258 22.275 1.00 69.31 72 THR A N 1
ATOM 569 C CA . THR A 1 72 ? -12.330 -3.827 21.307 1.00 69.31 72 THR A CA 1
ATOM 570 C C . THR A 1 72 ? -13.120 -4.587 20.250 1.00 69.31 72 THR A C 1
ATOM 572 O O . THR A 1 72 ? -13.728 -5.615 20.548 1.00 69.31 72 THR A O 1
ATOM 575 N N . ARG A 1 73 ? -13.116 -4.102 19.008 1.00 69.75 73 ARG A N 1
ATOM 576 C CA . ARG A 1 73 ? -13.746 -4.786 17.874 1.00 69.75 73 ARG A CA 1
ATOM 577 C C . ARG A 1 73 ? -12.720 -5.454 16.987 1.00 69.75 73 ARG A C 1
ATOM 579 O O . ARG A 1 73 ? -11.645 -4.907 16.746 1.00 69.75 73 ARG A O 1
ATOM 586 N N . LEU A 1 74 ? -13.100 -6.620 16.480 1.00 70.75 74 LEU A N 1
ATOM 587 C CA . LEU A 1 74 ? -12.393 -7.294 15.408 1.00 70.75 74 LEU A CA 1
ATOM 588 C C . LEU A 1 74 ? -12.916 -6.786 14.065 1.00 70.75 74 LEU A C 1
ATOM 590 O O . LEU A 1 74 ? -14.116 -6.783 13.785 1.00 70.75 74 LEU A O 1
ATOM 594 N N . PHE A 1 75 ? -11.976 -6.329 13.253 1.00 70.75 75 PHE A N 1
ATOM 595 C CA . PHE A 1 75 ? -12.192 -5.868 11.900 1.00 70.75 75 PHE A CA 1
ATOM 596 C C . PHE A 1 75 ? -11.498 -6.802 10.938 1.00 70.75 75 PHE A C 1
ATOM 598 O O . PHE A 1 75 ? -10.310 -7.087 11.096 1.00 70.75 75 PHE A O 1
ATOM 605 N N . THR A 1 76 ? -12.218 -7.212 9.904 1.00 71.00 76 THR A N 1
ATOM 606 C CA . THR A 1 76 ? -11.622 -7.922 8.782 1.00 71.00 76 THR A CA 1
ATOM 607 C C . THR A 1 76 ? -11.354 -6.926 7.660 1.00 71.00 76 THR A C 1
ATOM 609 O O . THR A 1 76 ? -12.278 -6.457 6.986 1.00 71.00 76 THR A O 1
ATOM 612 N N . LEU A 1 77 ? -10.077 -6.598 7.454 1.00 73.25 77 LEU A N 1
ATOM 613 C CA . LEU A 1 77 ? -9.631 -5.914 6.246 1.00 73.25 77 LEU A CA 1
ATOM 614 C C . LEU A 1 77 ? -9.570 -6.944 5.129 1.00 73.25 77 LEU A C 1
ATOM 616 O O . LEU A 1 77 ? -8.709 -7.814 5.166 1.00 73.25 77 LEU A O 1
ATOM 620 N N . THR A 1 78 ? -10.456 -6.843 4.146 1.00 68.19 78 THR A N 1
ATOM 621 C CA . THR A 1 78 ? -10.449 -7.701 2.957 1.00 68.19 78 THR A CA 1
ATOM 622 C C . THR A 1 78 ? -9.931 -6.926 1.762 1.00 68.19 78 THR A C 1
ATOM 624 O O . THR A 1 78 ? -10.298 -5.763 1.554 1.00 68.19 78 THR A O 1
ATOM 627 N N . HIS A 1 79 ? -9.111 -7.590 0.953 1.00 68.81 79 HIS A N 1
ATOM 628 C CA . HIS A 1 79 ? -8.580 -7.023 -0.273 1.00 68.81 79 HIS A CA 1
ATOM 629 C C . HIS A 1 79 ? -8.789 -7.908 -1.504 1.00 68.81 79 HIS A C 1
ATOM 631 O O . HIS A 1 79 ? -9.176 -9.071 -1.405 1.00 68.81 79 HIS A O 1
ATOM 637 N N . GLY A 1 80 ? -8.605 -7.297 -2.677 1.00 62.62 80 GLY A N 1
ATOM 638 C CA . GLY A 1 80 ? -8.755 -7.939 -3.982 1.00 62.62 80 GLY A CA 1
ATOM 639 C C . GLY A 1 80 ? -7.660 -8.967 -4.316 1.00 62.62 80 GLY A C 1
ATOM 640 O O . GLY A 1 80 ? -7.243 -9.781 -3.500 1.00 62.62 80 GLY A O 1
ATOM 641 N N . ARG A 1 81 ? -7.232 -9.011 -5.584 1.00 63.34 81 ARG A N 1
ATOM 642 C CA . ARG A 1 81 ? -6.331 -10.075 -6.070 1.00 63.34 81 ARG A CA 1
ATOM 643 C C . ARG A 1 81 ? -4.864 -9.894 -5.669 1.00 63.34 81 ARG A C 1
ATOM 645 O O . ARG A 1 81 ? -4.220 -10.902 -5.392 1.00 63.34 81 ARG A O 1
ATOM 652 N N . TRP A 1 82 ? -4.338 -8.669 -5.647 1.00 58.03 82 TRP A N 1
ATOM 653 C CA . TRP A 1 82 ? -2.925 -8.407 -5.358 1.00 58.03 82 TRP A CA 1
ATOM 654 C C . TRP A 1 82 ? -2.746 -7.043 -4.689 1.00 58.03 82 TRP A C 1
ATOM 656 O O . TRP A 1 82 ? -3.269 -6.042 -5.181 1.00 58.03 82 TRP A O 1
ATOM 666 N N . LEU A 1 83 ? -2.015 -7.020 -3.577 1.00 62.12 83 LEU A N 1
ATOM 667 C CA . LEU A 1 83 ? -1.591 -5.814 -2.878 1.00 62.12 83 LEU A CA 1
ATOM 668 C C . LEU A 1 83 ? -0.162 -6.020 -2.349 1.00 62.12 83 LEU A C 1
ATOM 670 O O . LEU A 1 83 ? 0.188 -7.142 -1.970 1.00 62.12 83 LEU A O 1
ATOM 674 N N . PRO A 1 84 ? 0.653 -4.956 -2.347 1.00 65.25 84 PRO A N 1
ATOM 675 C CA . PRO A 1 84 ? 1.967 -4.931 -1.713 1.00 65.25 84 PRO A CA 1
ATOM 676 C C . PRO A 1 84 ? 1.835 -4.971 -0.175 1.00 65.25 84 PRO A C 1
ATOM 678 O O . PRO A 1 84 ? 0.728 -5.086 0.353 1.00 65.25 84 PRO A O 1
ATOM 681 N N . ASN A 1 85 ? 2.948 -4.840 0.550 1.00 70.19 85 ASN A N 1
ATOM 682 C CA . ASN A 1 85 ? 2.929 -4.779 2.013 1.00 70.19 85 ASN A CA 1
ATOM 683 C C . ASN A 1 85 ? 2.076 -3.595 2.506 1.00 70.19 85 ASN A C 1
ATOM 685 O O . ASN A 1 85 ? 2.271 -2.439 2.110 1.00 70.19 85 ASN A O 1
ATOM 689 N N . LEU A 1 86 ? 1.114 -3.896 3.379 1.00 72.25 86 LEU A N 1
ATOM 690 C CA . LEU A 1 86 ? 0.249 -2.902 4.009 1.00 72.25 86 LEU A CA 1
ATOM 691 C C . LEU A 1 86 ? 0.596 -2.769 5.482 1.00 72.25 86 LEU A C 1
ATOM 693 O O . LEU A 1 86 ? 0.649 -3.756 6.209 1.00 72.25 86 LEU A O 1
ATOM 697 N N . PHE A 1 87 ? 0.740 -1.530 5.925 1.00 72.44 87 PHE A N 1
ATOM 698 C CA . PHE A 1 87 ? 0.871 -1.158 7.321 1.00 72.44 87 PHE A CA 1
ATOM 699 C C . PHE A 1 87 ? -0.341 -0.339 7.725 1.00 72.44 87 PHE A C 1
ATOM 701 O O . PHE A 1 87 ? -0.618 0.723 7.172 1.00 72.44 87 PHE A O 1
ATOM 708 N N . LEU A 1 88 ? -1.082 -0.833 8.697 1.00 72.25 88 LEU A N 1
ATOM 709 C CA . LEU A 1 88 ? -2.222 -0.135 9.266 1.00 72.25 88 LEU A CA 1
ATOM 710 C C . LEU A 1 88 ? -1.744 0.520 10.542 1.00 72.25 88 LEU A C 1
ATOM 712 O O . LEU A 1 88 ? -1.274 -0.174 11.436 1.00 72.25 88 LEU A O 1
ATOM 716 N N . LEU A 1 89 ? -1.847 1.838 10.598 1.00 69.75 89 LEU A N 1
ATOM 717 C CA . LEU A 1 89 ? -1.434 2.633 11.742 1.00 69.75 89 LEU A CA 1
ATOM 718 C C . LEU A 1 89 ? -2.676 3.263 12.355 1.00 69.75 89 LEU A C 1
ATOM 720 O O . LEU A 1 89 ? -3.424 3.965 11.665 1.00 69.75 89 LEU A O 1
ATOM 724 N N . ASP A 1 90 ? -2.882 3.020 13.645 1.00 70.56 90 ASP A N 1
ATOM 725 C CA . ASP A 1 90 ? -3.864 3.771 14.426 1.00 70.56 90 ASP A CA 1
ATOM 726 C C . ASP A 1 90 ? -3.505 5.275 14.421 1.00 70.56 90 ASP A C 1
ATOM 728 O O . ASP A 1 90 ? -2.349 5.662 14.231 1.00 70.56 90 ASP A O 1
ATOM 732 N N . SER A 1 91 ? -4.493 6.140 14.618 1.00 65.81 91 SER A N 1
ATOM 733 C CA . SER A 1 91 ? -4.358 7.592 14.771 1.00 65.81 91 SER A CA 1
ATOM 734 C C . SER A 1 91 ? -3.334 7.984 15.835 1.00 65.81 91 SER A C 1
ATOM 736 O O . SER A 1 91 ? -2.569 8.926 15.628 1.00 65.81 91 SER A O 1
ATOM 738 N N . ALA A 1 92 ? -3.259 7.217 16.926 1.00 66.69 92 ALA A N 1
ATOM 739 C CA . ALA A 1 92 ? -2.255 7.378 17.973 1.00 66.69 92 ALA A CA 1
ATOM 740 C C . ALA A 1 92 ? -0.868 6.810 17.598 1.00 66.69 92 ALA A C 1
ATOM 742 O O . ALA A 1 92 ? 0.089 6.993 18.347 1.00 66.69 92 ALA A O 1
ATOM 743 N N . LYS A 1 93 ? -0.737 6.125 16.450 1.00 66.62 93 LYS A N 1
ATOM 744 C CA . LYS A 1 93 ? 0.462 5.397 15.975 1.00 66.62 93 LYS A CA 1
ATOM 745 C C . LYS A 1 93 ? 1.004 4.355 16.961 1.00 66.62 93 LYS A C 1
ATOM 747 O O . LYS A 1 93 ? 2.159 3.951 16.867 1.00 66.62 93 LYS A O 1
ATOM 752 N N . THR A 1 94 ? 0.176 3.915 17.897 1.00 60.88 94 THR A N 1
ATOM 753 C CA . THR A 1 94 ? 0.527 2.959 18.954 1.00 60.88 94 THR A CA 1
ATOM 754 C C . THR A 1 94 ? 0.466 1.516 18.473 1.00 60.88 94 THR A C 1
ATOM 756 O O . THR A 1 94 ? 1.235 0.677 18.935 1.00 60.88 94 THR A O 1
ATOM 759 N N . HIS A 1 95 ? -0.413 1.227 17.514 1.00 66.75 95 HIS A N 1
ATOM 760 C CA . HIS A 1 95 ? -0.595 -0.106 16.959 1.00 66.75 95 HIS A CA 1
ATOM 761 C C . HIS A 1 95 ? -0.321 -0.111 15.459 1.00 66.75 95 HIS A C 1
ATOM 763 O O . HIS A 1 95 ? -0.825 0.734 14.715 1.00 66.75 95 HIS A O 1
ATOM 769 N N . THR A 1 96 ? 0.499 -1.078 15.042 1.00 71.88 96 THR A N 1
ATOM 770 C CA . THR A 1 96 ? 0.823 -1.333 13.640 1.00 71.88 96 THR A CA 1
ATOM 771 C C . THR A 1 96 ? 0.418 -2.755 13.286 1.00 71.88 96 THR A C 1
ATOM 773 O O . THR A 1 96 ? 0.933 -3.703 13.875 1.00 71.88 96 THR A O 1
ATOM 776 N N . TRP A 1 97 ? -0.471 -2.911 12.307 1.00 73.75 97 TRP A N 1
ATOM 777 C CA . TRP A 1 97 ? -0.777 -4.222 11.728 1.00 73.75 97 TRP A CA 1
ATOM 778 C C . TRP A 1 97 ? -0.147 -4.332 10.353 1.00 73.75 97 TRP A C 1
ATOM 780 O O . TRP A 1 97 ? -0.295 -3.431 9.528 1.00 73.75 97 TRP A O 1
ATOM 790 N N . HIS A 1 98 ? 0.542 -5.441 10.115 1.00 75.00 98 HIS A N 1
ATOM 791 C CA . HIS A 1 98 ? 1.196 -5.716 8.848 1.00 75.00 98 HIS A CA 1
ATOM 792 C C . HIS A 1 98 ? 0.405 -6.768 8.075 1.00 75.00 98 HIS A C 1
ATOM 794 O O . HIS A 1 98 ? 0.153 -7.855 8.597 1.00 75.00 98 HIS A O 1
ATOM 800 N N . LEU A 1 99 ? 0.031 -6.449 6.836 1.00 76.00 99 LEU A N 1
ATOM 801 C CA . LEU A 1 99 ? -0.526 -7.413 5.899 1.00 76.00 99 LEU A CA 1
ATOM 802 C C . LEU A 1 99 ? 0.515 -7.704 4.813 1.00 76.00 99 LEU A C 1
ATOM 804 O O . LEU A 1 99 ? 0.700 -6.871 3.919 1.00 76.00 99 LEU A O 1
ATOM 808 N N . PRO A 1 100 ? 1.225 -8.842 4.906 1.00 71.06 100 PRO A N 1
ATOM 809 C CA . PRO A 1 100 ? 2.253 -9.189 3.945 1.00 71.06 100 PRO A CA 1
ATOM 810 C C . PRO A 1 100 ? 1.656 -9.527 2.578 1.00 71.06 100 PRO A C 1
ATOM 812 O O . PRO A 1 100 ? 0.495 -9.935 2.444 1.00 71.06 100 PRO A O 1
ATOM 815 N N . ILE A 1 101 ? 2.499 -9.404 1.556 1.00 71.06 101 ILE A N 1
ATOM 816 C CA . ILE A 1 101 ? 2.166 -9.739 0.169 1.00 71.06 101 ILE A CA 1
ATOM 817 C C . ILE A 1 101 ? 1.546 -11.137 0.072 1.00 71.06 101 ILE A C 1
ATOM 819 O O . ILE A 1 101 ? 2.064 -12.115 0.605 1.00 71.06 101 ILE A O 1
ATOM 823 N N . GLY A 1 102 ? 0.417 -11.220 -0.636 1.00 67.75 102 GLY A N 1
ATOM 824 C CA . GLY A 1 102 ? -0.323 -12.465 -0.866 1.00 67.75 102 GLY A CA 1
ATOM 825 C C . GLY A 1 102 ? -1.429 -12.761 0.153 1.00 67.75 102 GLY A C 1
ATOM 826 O O . GLY A 1 102 ? -2.349 -13.512 -0.172 1.00 67.75 102 GLY A O 1
ATOM 827 N N . GLN A 1 103 ? -1.427 -12.137 1.337 1.00 71.44 103 GLN A N 1
ATOM 828 C CA . GLN A 1 103 ? -2.509 -12.323 2.313 1.00 71.44 103 GLN A CA 1
ATOM 829 C C . GLN A 1 103 ? -3.702 -11.431 2.007 1.00 71.44 103 GLN A C 1
ATOM 831 O O . GLN A 1 103 ? -3.566 -10.218 2.069 1.00 71.44 103 GLN A O 1
ATOM 836 N N . ARG A 1 104 ? -4.871 -12.025 1.724 1.00 69.06 104 ARG A N 1
ATOM 837 C CA . ARG A 1 104 ? -6.110 -11.320 1.327 1.00 69.06 104 ARG A CA 1
ATOM 838 C C . ARG A 1 104 ? -6.886 -10.659 2.453 1.00 69.06 104 ARG A C 1
ATOM 840 O O . ARG A 1 104 ? -7.668 -9.745 2.197 1.00 69.06 104 ARG A O 1
ATOM 847 N N . THR A 1 105 ? -6.698 -11.134 3.676 1.00 72.56 105 THR A N 1
ATOM 848 C CA . THR A 1 105 ? -7.514 -10.736 4.821 1.00 72.56 105 THR A CA 1
ATOM 849 C C . THR A 1 105 ? -6.667 -10.540 6.066 1.00 72.56 105 THR A C 1
ATOM 851 O O . THR A 1 105 ? -5.878 -11.422 6.396 1.00 72.56 105 THR A O 1
ATOM 854 N N . ALA A 1 106 ? -6.873 -9.434 6.783 1.00 73.50 106 ALA A N 1
ATOM 855 C CA . ALA A 1 106 ? -6.266 -9.168 8.089 1.00 73.50 106 ALA A CA 1
ATOM 856 C C . ALA A 1 106 ? -7.350 -9.061 9.159 1.00 73.50 106 ALA A C 1
ATOM 858 O O . ALA A 1 106 ? -8.316 -8.328 8.945 1.00 73.50 106 ALA A O 1
ATOM 859 N N . LYS A 1 107 ? -7.163 -9.710 10.314 1.00 74.12 107 LYS A N 1
ATOM 860 C CA . LYS A 1 107 ? -7.963 -9.435 11.515 1.00 74.12 107 LYS A CA 1
ATOM 861 C C . LYS A 1 107 ? -7.265 -8.379 12.363 1.00 74.12 107 LYS A C 1
ATOM 863 O O . LYS A 1 107 ? -6.092 -8.528 12.694 1.00 74.12 107 LYS A O 1
ATOM 868 N N . ILE A 1 108 ? -7.985 -7.318 12.693 1.00 76.56 108 ILE A N 1
ATOM 869 C CA . ILE A 1 108 ? -7.458 -6.132 13.368 1.00 76.56 108 ILE A CA 1
ATOM 870 C C . ILE A 1 108 ? -8.320 -5.868 14.594 1.00 76.56 108 ILE A C 1
ATOM 872 O O . ILE A 1 108 ? -9.535 -5.759 14.472 1.00 76.56 108 ILE A O 1
ATOM 876 N N . SER A 1 109 ? -7.704 -5.759 15.767 1.00 74.81 109 SER A N 1
ATOM 877 C CA . SER A 1 109 ? -8.390 -5.430 17.016 1.00 74.81 109 SER A CA 1
ATOM 878 C C . SER A 1 109 ? -8.251 -3.939 17.320 1.00 74.81 109 SER A C 1
ATOM 880 O O . SER A 1 109 ? -7.144 -3.481 17.592 1.00 74.81 109 SER A O 1
ATOM 882 N N . LEU A 1 110 ? -9.348 -3.187 17.304 1.00 75.31 110 LEU A N 1
ATOM 883 C CA . LEU A 1 110 ? -9.349 -1.745 17.575 1.00 75.31 110 LEU A CA 1
ATOM 884 C C . LEU A 1 110 ? -10.303 -1.421 18.719 1.00 75.31 110 LEU A C 1
ATOM 886 O O . LEU A 1 110 ? -11.462 -1.832 18.692 1.00 75.31 110 LEU A O 1
ATOM 890 N N . THR A 1 111 ? -9.826 -0.656 19.697 1.00 77.19 111 THR A N 1
ATOM 891 C CA . THR A 1 111 ? -10.666 -0.122 20.772 1.00 77.19 111 THR A CA 1
ATOM 892 C C . THR A 1 111 ? -11.295 1.179 20.302 1.00 77.19 111 THR A C 1
ATOM 894 O O . THR A 1 111 ? -10.602 2.180 20.128 1.00 77.19 111 THR A O 1
ATOM 897 N N . LEU A 1 112 ? -12.608 1.169 20.088 1.00 75.94 112 LEU A N 1
ATOM 898 C CA . LEU A 1 112 ? -13.355 2.358 19.686 1.00 75.94 112 LEU A CA 1
ATOM 899 C C . LEU A 1 112 ? -14.065 2.966 20.897 1.00 75.94 112 LEU A C 1
ATOM 901 O O . LEU A 1 112 ? -14.600 2.244 21.744 1.00 75.94 112 LEU A O 1
ATOM 905 N N . GLN A 1 113 ? -14.049 4.297 20.981 1.00 75.75 113 GLN A N 1
ATOM 906 C CA . GLN A 1 113 ? -14.880 5.029 21.935 1.00 75.75 113 GLN A CA 1
ATOM 907 C C . GLN A 1 113 ? -16.322 5.107 21.420 1.00 75.75 113 GLN A C 1
ATOM 909 O O . GLN A 1 113 ? -16.608 4.720 20.291 1.00 75.75 113 GLN A O 1
ATOM 914 N N . ARG A 1 114 ? -17.240 5.583 22.260 1.00 74.06 114 ARG A N 1
ATOM 915 C CA . ARG A 1 114 ? -18.651 5.728 21.896 1.00 74.06 114 ARG A CA 1
ATOM 916 C C . ARG A 1 114 ? -18.817 6.761 20.780 1.00 74.06 114 ARG A C 1
ATOM 918 O O . ARG A 1 114 ? -18.261 7.857 20.878 1.00 74.06 114 ARG A O 1
ATOM 925 N N . GLY A 1 115 ? -19.614 6.444 19.763 1.00 74.69 115 GLY A N 1
ATOM 926 C CA . GLY A 1 115 ? -19.902 7.379 18.676 1.00 74.69 115 GLY A CA 1
ATOM 927 C C . GLY A 1 115 ? -20.239 6.720 17.342 1.00 74.69 115 GLY A C 1
ATOM 928 O O . GLY A 1 115 ? -20.193 5.502 17.182 1.00 74.69 115 GLY A O 1
ATOM 929 N N . ILE A 1 116 ? -20.581 7.563 16.366 1.00 74.81 116 ILE A N 1
ATOM 930 C CA . ILE A 1 116 ? -20.810 7.154 14.979 1.00 74.81 116 ILE A CA 1
ATOM 931 C C . ILE A 1 116 ? -19.530 7.431 14.192 1.00 74.81 116 ILE A C 1
ATOM 933 O O . ILE A 1 116 ? -19.088 8.575 14.090 1.00 74.81 116 ILE A O 1
ATOM 937 N N . TYR A 1 117 ? -18.942 6.381 13.627 1.00 72.56 117 TYR A N 1
ATOM 938 C CA . TYR A 1 117 ? -17.725 6.460 12.830 1.00 72.56 117 TYR A CA 1
ATOM 939 C C . TYR A 1 117 ? -18.053 6.245 11.353 1.00 72.56 117 TYR A C 1
ATOM 941 O O . TYR A 1 117 ? -18.353 5.131 10.926 1.00 72.56 117 TYR A O 1
ATOM 949 N N . GLU A 1 118 ? -17.946 7.306 10.551 1.00 69.69 118 GLU A N 1
ATOM 950 C CA . GLU A 1 118 ? -17.917 7.216 9.078 1.00 69.69 118 GLU A CA 1
ATOM 951 C C . GLU A 1 118 ? -16.504 6.905 8.552 1.00 69.69 118 GLU A C 1
ATOM 953 O O . GLU A 1 118 ? -16.304 6.343 7.470 1.00 69.69 118 GLU A O 1
ATOM 958 N N . GLN A 1 119 ? -15.497 7.265 9.344 1.00 72.12 119 GLN A N 1
ATOM 959 C CA . GLN A 1 119 ? -14.094 6.993 9.091 1.00 72.12 119 GLN A CA 1
ATOM 960 C C . GLN A 1 119 ? -13.496 6.394 10.361 1.00 72.12 119 GLN A C 1
ATOM 962 O O . GLN A 1 119 ? -13.652 6.962 11.443 1.00 72.12 119 GLN A O 1
ATOM 967 N N . LEU A 1 120 ? -12.808 5.257 10.240 1.00 74.81 120 LEU A N 1
ATOM 968 C CA . LEU A 1 120 ? -12.046 4.731 11.370 1.00 74.81 120 LEU A CA 1
ATOM 969 C C . LEU A 1 120 ? -10.886 5.694 11.674 1.00 74.81 120 LEU A C 1
ATOM 971 O O . LEU A 1 120 ? -10.319 6.273 10.736 1.00 74.81 120 LEU A O 1
ATOM 975 N N . PRO A 1 121 ? -10.492 5.856 12.949 1.00 73.12 121 PRO A N 1
ATOM 976 C CA . PRO A 1 121 ? -9.349 6.673 13.349 1.00 73.12 121 PRO A CA 1
ATOM 977 C C . PRO A 1 121 ? -8.031 5.960 13.004 1.00 73.12 121 PRO A C 1
ATOM 979 O O . PRO A 1 121 ? -7.156 5.794 13.836 1.00 73.12 121 PRO A O 1
ATOM 982 N N . MET A 1 122 ? -7.887 5.493 11.768 1.00 73.88 122 MET A N 1
ATOM 983 C CA . MET A 1 122 ? -6.741 4.735 11.294 1.00 73.88 122 MET A CA 1
ATOM 984 C C . MET A 1 122 ? -6.340 5.196 9.900 1.00 73.88 122 MET A C 1
ATOM 986 O O . MET A 1 122 ? -7.148 5.676 9.096 1.00 73.88 122 MET A O 1
ATOM 990 N N . THR A 1 123 ? -5.065 5.008 9.600 1.00 75.50 123 THR A N 1
ATOM 991 C CA . THR A 1 123 ? -4.501 5.263 8.281 1.00 75.50 123 THR A CA 1
ATOM 992 C C . THR A 1 123 ? -3.895 3.987 7.725 1.00 75.50 123 THR A C 1
ATOM 994 O O . THR A 1 123 ? -3.281 3.199 8.444 1.00 75.50 123 THR A O 1
ATOM 997 N N . VAL A 1 124 ? -4.076 3.774 6.425 1.00 76.81 124 VAL A N 1
ATOM 998 C CA . VAL A 1 124 ? -3.400 2.697 5.699 1.00 76.81 124 VAL A CA 1
ATOM 999 C C . VAL A 1 124 ? -2.178 3.294 5.057 1.00 76.81 124 VAL A C 1
ATOM 1001 O O . VAL A 1 124 ? -2.293 4.208 4.244 1.00 76.81 124 VAL A O 1
ATOM 1004 N N . THR A 1 125 ? -1.019 2.761 5.391 1.00 77.06 125 THR A N 1
ATOM 1005 C CA . THR A 1 125 ? 0.220 3.024 4.682 1.00 77.06 125 THR A CA 1
ATOM 1006 C C . THR A 1 125 ? 0.543 1.831 3.808 1.00 77.06 125 THR A C 1
ATOM 1008 O O . THR A 1 125 ? 0.632 0.700 4.268 1.00 77.06 125 THR A O 1
ATOM 1011 N N . VAL A 1 126 ? 0.698 2.097 2.524 1.00 75.81 126 VAL A N 1
ATOM 1012 C CA . VAL A 1 126 ? 1.096 1.110 1.529 1.00 75.81 126 VAL A CA 1
ATOM 1013 C C . VAL A 1 126 ? 2.549 1.357 1.217 1.00 75.81 126 VAL A C 1
ATOM 1015 O O . VAL A 1 126 ? 2.906 2.496 0.904 1.00 75.81 126 VAL A O 1
ATOM 1018 N N . THR A 1 127 ? 3.368 0.320 1.319 1.00 72.19 127 THR A N 1
ATOM 1019 C CA . THR A 1 127 ? 4.775 0.395 0.941 1.00 72.19 127 THR A CA 1
ATOM 1020 C C . THR A 1 127 ? 5.032 -0.457 -0.284 1.00 72.19 127 THR A C 1
ATOM 1022 O O . THR A 1 127 ? 4.295 -1.397 -0.567 1.00 72.19 127 THR A O 1
ATOM 1025 N N . ASP A 1 128 ? 6.080 -0.138 -1.024 1.00 70.50 128 ASP A N 1
ATOM 1026 C CA . ASP A 1 128 ? 6.640 -1.052 -2.010 1.00 70.50 128 ASP A CA 1
ATOM 1027 C C . ASP A 1 128 ? 7.272 -2.291 -1.342 1.00 70.50 128 ASP A C 1
ATOM 1029 O O . ASP A 1 128 ? 7.336 -2.407 -0.113 1.00 70.50 128 ASP A O 1
ATOM 1033 N N . LEU A 1 129 ? 7.735 -3.230 -2.174 1.00 65.50 129 LEU A N 1
ATOM 1034 C CA . LEU A 1 129 ? 8.401 -4.470 -1.757 1.00 65.50 129 LEU A CA 1
ATOM 1035 C C . LEU A 1 129 ? 9.627 -4.227 -0.860 1.00 65.50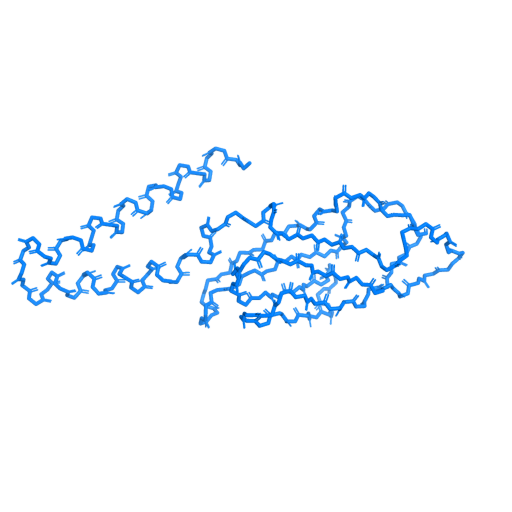 129 LEU A C 1
ATOM 1037 O O . LEU A 1 129 ? 9.905 -5.054 0.005 1.00 65.50 129 LEU A O 1
ATOM 1041 N N . PHE A 1 130 ? 10.329 -3.104 -1.044 1.00 69.31 130 PHE A N 1
ATOM 1042 C CA . PHE A 1 130 ? 11.565 -2.779 -0.327 1.00 69.31 130 PHE A CA 1
ATOM 1043 C C . PHE A 1 130 ? 11.375 -1.716 0.768 1.00 69.31 130 PHE A C 1
ATOM 1045 O O . PHE A 1 130 ? 12.309 -1.432 1.516 1.00 69.31 130 PHE A O 1
ATOM 1052 N N . GLY A 1 131 ? 10.175 -1.140 0.900 1.00 68.56 131 GLY A N 1
ATOM 1053 C CA . GLY A 1 131 ? 9.860 -0.125 1.911 1.00 68.56 131 GLY A CA 1
ATOM 1054 C C . GLY A 1 131 ? 10.403 1.280 1.617 1.00 68.56 131 GLY A C 1
ATOM 1055 O O . GLY A 1 131 ? 10.364 2.140 2.496 1.00 68.56 131 GLY A O 1
ATOM 1056 N N . TRP A 1 132 ? 10.913 1.529 0.411 1.00 70.62 132 TRP A N 1
ATOM 1057 C CA . TRP A 1 132 ? 11.486 2.811 -0.010 1.00 70.62 132 TRP A CA 1
ATOM 1058 C C . TRP A 1 132 ? 10.427 3.879 -0.276 1.00 70.62 132 TRP A C 1
ATOM 1060 O O . TRP A 1 132 ? 10.625 5.057 0.025 1.00 70.62 132 TRP A O 1
ATOM 1070 N N . PHE A 1 133 ? 9.282 3.475 -0.816 1.00 71.56 133 PHE A N 1
ATOM 1071 C CA . PHE A 1 133 ? 8.196 4.368 -1.175 1.00 71.56 133 PHE A CA 1
ATOM 1072 C C . PHE A 1 133 ? 6.962 4.044 -0.348 1.00 71.56 133 PHE A C 1
ATOM 1074 O O . PHE A 1 133 ? 6.537 2.896 -0.248 1.00 71.56 133 PHE A O 1
ATOM 1081 N N . ARG A 1 134 ? 6.347 5.085 0.221 1.00 74.44 134 ARG A N 1
ATOM 1082 C CA . ARG A 1 134 ? 5.162 4.949 1.071 1.00 74.44 134 ARG A CA 1
ATOM 1083 C C . ARG A 1 134 ? 4.031 5.858 0.622 1.00 74.44 134 ARG A C 1
ATOM 1085 O O . ARG A 1 134 ? 4.240 7.027 0.301 1.00 74.44 134 ARG A O 1
ATOM 1092 N N . LYS A 1 135 ? 2.812 5.330 0.665 1.00 75.94 135 LYS A N 1
ATOM 1093 C CA . LYS A 1 135 ? 1.574 6.061 0.390 1.00 75.94 135 LYS A CA 1
ATOM 1094 C C . LYS A 1 135 ? 0.605 5.863 1.542 1.00 75.94 135 LYS A C 1
ATOM 1096 O O . LYS A 1 135 ? 0.110 4.759 1.743 1.00 75.94 135 LYS A O 1
ATOM 1101 N N . THR A 1 136 ? 0.313 6.935 2.269 1.00 75.75 136 THR A N 1
ATOM 1102 C CA . THR A 1 136 ? -0.622 6.908 3.399 1.00 75.75 136 THR A CA 1
ATOM 1103 C C . THR A 1 136 ? -1.979 7.460 2.981 1.00 75.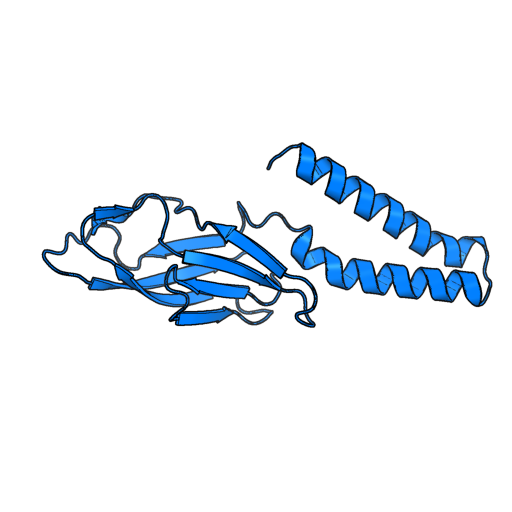75 136 THR A C 1
ATOM 1105 O O . THR A 1 136 ? -2.063 8.506 2.336 1.00 75.75 136 THR A O 1
ATOM 1108 N N . LEU A 1 137 ? -3.050 6.753 3.331 1.00 74.62 137 LEU A N 1
ATOM 1109 C CA . LEU A 1 137 ? -4.421 7.120 3.002 1.00 74.62 137 LEU A CA 1
ATOM 1110 C C . LEU A 1 137 ? -5.345 6.972 4.218 1.00 74.62 137 LEU A C 1
ATOM 1112 O O . LEU A 1 137 ? -5.200 6.015 4.984 1.00 74.62 137 LEU A O 1
ATOM 1116 N N . PRO A 1 138 ? -6.323 7.882 4.380 1.00 71.94 138 PRO A N 1
ATOM 1117 C CA . PRO A 1 138 ? -7.377 7.727 5.372 1.00 71.94 138 PRO A CA 1
ATOM 1118 C C . PRO A 1 138 ? -8.308 6.572 4.996 1.00 71.94 138 PRO A C 1
ATOM 1120 O O . PRO A 1 138 ? -8.646 6.386 3.821 1.00 71.94 138 PRO A O 1
ATOM 1123 N N . LEU A 1 139 ? -8.749 5.820 6.001 1.00 71.56 139 LEU A N 1
ATOM 1124 C CA . LEU A 1 139 ? -9.594 4.648 5.811 1.00 71.56 139 LEU A CA 1
ATOM 1125 C C . LEU A 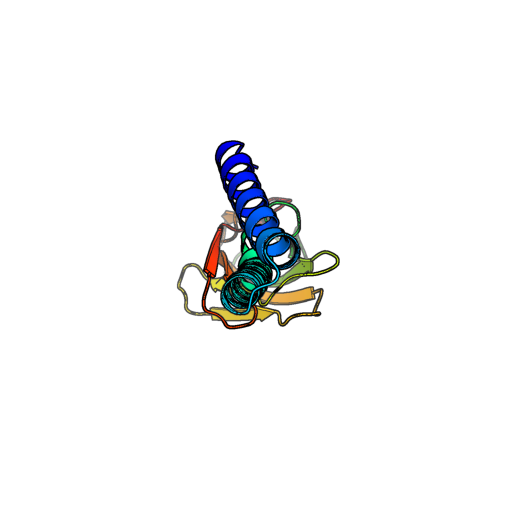1 139 ? -11.070 4.994 5.964 1.00 71.56 139 LEU A C 1
ATOM 1127 O O . LEU A 1 139 ? -11.573 5.163 7.072 1.00 71.56 139 LEU A O 1
ATOM 1131 N N . ARG A 1 140 ? -11.769 5.102 4.834 1.00 66.88 140 ARG A N 1
ATOM 1132 C CA . ARG A 1 140 ? -13.219 5.313 4.827 1.00 66.88 140 ARG A CA 1
ATOM 1133 C C . ARG A 1 140 ? -13.941 3.984 4.942 1.00 66.88 140 ARG A C 1
ATOM 1135 O O . ARG A 1 140 ? -13.604 3.038 4.230 1.00 66.88 140 ARG A O 1
ATOM 1142 N N . LEU A 1 141 ? -14.935 3.941 5.816 1.00 64.50 141 LEU A N 1
ATOM 1143 C CA . LEU A 1 141 ? -15.808 2.789 5.935 1.00 64.50 141 LEU A CA 1
ATOM 1144 C C . LEU A 1 141 ? -16.832 2.803 4.797 1.00 64.50 141 LEU A C 1
ATOM 1146 O O . LEU A 1 141 ? -17.275 3.863 4.359 1.00 64.50 141 LEU A O 1
ATOM 1150 N N . ALA A 1 142 ? -17.185 1.618 4.298 1.00 61.38 142 ALA A N 1
ATOM 1151 C CA . ALA A 1 142 ? -18.257 1.481 3.311 1.00 61.38 142 ALA A CA 1
ATOM 1152 C C . ALA A 1 142 ? -19.638 1.700 3.950 1.00 61.38 142 ALA A C 1
ATOM 1154 O O . ALA A 1 142 ? -20.542 2.218 3.302 1.00 61.38 142 ALA A O 1
ATOM 1155 N N . THR A 1 143 ? -19.771 1.333 5.223 1.00 64.12 143 THR A N 1
ATOM 1156 C CA . THR A 1 143 ? -20.957 1.530 6.056 1.00 64.12 143 THR A CA 1
ATOM 1157 C C . THR A 1 143 ? -20.530 2.159 7.380 1.00 64.12 143 THR A C 1
ATOM 1159 O O . THR A 1 143 ? -19.533 1.705 7.950 1.00 64.12 143 THR A O 1
ATOM 1162 N N . PRO A 1 144 ? -21.238 3.186 7.877 1.00 66.19 144 PRO A N 1
ATOM 1163 C CA . PRO A 1 144 ? -20.927 3.771 9.173 1.00 66.19 144 PRO A CA 1
ATOM 1164 C C . PRO A 1 144 ? -21.071 2.719 10.275 1.00 66.19 144 PRO A C 1
ATOM 1166 O O . PRO A 1 144 ? -21.912 1.825 10.187 1.00 66.19 144 PRO A O 1
ATOM 1169 N N . ILE A 1 145 ? -20.231 2.825 11.299 1.00 69.62 145 ILE A N 1
ATOM 1170 C CA . ILE A 1 145 ? -20.269 1.942 12.466 1.00 69.62 145 ILE A CA 1
ATOM 1171 C C . ILE A 1 145 ? -20.730 2.756 13.660 1.00 69.62 145 ILE A C 1
ATOM 1173 O O . ILE A 1 145 ? -20.212 3.846 13.908 1.00 69.62 145 ILE A O 1
ATOM 1177 N N . THR A 1 146 ? -21.679 2.210 14.408 1.00 66.25 146 THR A N 1
ATOM 1178 C CA . THR A 1 146 ? -22.152 2.791 15.660 1.00 66.25 146 THR A CA 1
ATOM 1179 C C . THR A 1 146 ? -21.597 1.971 16.818 1.00 66.25 146 THR A C 1
ATOM 1181 O O . THR A 1 146 ? -21.735 0.748 16.844 1.00 66.25 146 THR A O 1
ATOM 1184 N N . VAL A 1 147 ? -20.903 2.643 17.737 1.00 65.25 147 VAL A N 1
ATOM 1185 C CA . VAL A 1 147 ? -20.358 2.051 18.967 1.00 65.25 147 VAL A CA 1
ATOM 1186 C C . VAL A 1 147 ? -21.101 2.616 20.156 1.00 65.25 147 VAL A C 1
ATOM 1188 O O . VAL A 1 147 ? -21.119 3.864 20.296 1.00 65.25 147 VAL A O 1
#

Radius of gyration: 19.62 Å; chains: 1; bounding box: 50×28×57 Å